Protein AF-A0A1E3P3D9-F1 (afdb_monomer_lite)

Structure (mmCIF, N/CA/C/O backbone):
data_AF-A0A1E3P3D9-F1
#
_entry.id   AF-A0A1E3P3D9-F1
#
loop_
_atom_site.group_PDB
_atom_site.id
_atom_site.type_symbol
_atom_site.label_atom_id
_atom_site.label_alt_id
_atom_site.label_comp_id
_atom_site.label_asym_id
_atom_site.label_entity_id
_atom_site.label_seq_id
_atom_site.pdbx_PDB_ins_code
_atom_site.Cartn_x
_atom_site.Cartn_y
_atom_site.Cartn_z
_atom_site.occupancy
_atom_site.B_iso_or_equiv
_atom_site.auth_seq_id
_atom_site.auth_comp_id
_atom_site.auth_asym_id
_atom_site.auth_atom_id
_atom_site.pdbx_PDB_model_num
ATOM 1 N N . MET A 1 1 ? 31.993 9.963 -21.411 1.00 49.44 1 MET A N 1
ATOM 2 C CA . MET A 1 1 ? 30.577 9.762 -21.792 1.00 49.44 1 MET A CA 1
ATOM 3 C C . MET A 1 1 ? 29.795 10.993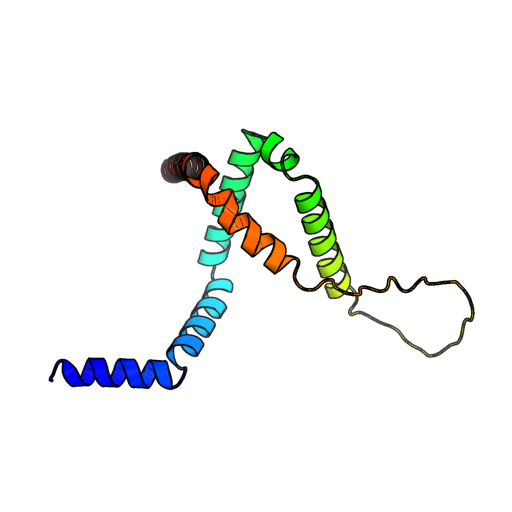 -21.366 1.00 49.44 1 MET A C 1
ATOM 5 O O . MET A 1 1 ? 29.935 11.398 -20.219 1.00 49.44 1 MET A O 1
ATOM 9 N N . SER A 1 2 ? 29.101 11.653 -22.295 1.00 52.94 2 SER A N 1
ATOM 10 C CA . SER A 1 2 ? 28.508 12.978 -22.074 1.00 52.94 2 SER A CA 1
ATOM 11 C C . SER A 1 2 ? 27.142 12.857 -21.392 1.00 52.94 2 SER A C 1
ATOM 13 O O . SER A 1 2 ? 26.322 12.030 -21.776 1.00 52.94 2 SER A O 1
ATOM 15 N N . SER A 1 3 ? 26.872 13.698 -20.390 1.00 60.84 3 SER A N 1
ATOM 16 C CA . SER A 1 3 ? 25.614 13.751 -19.615 1.00 60.84 3 SER A CA 1
ATOM 17 C C . SER A 1 3 ? 24.339 13.849 -20.485 1.00 60.84 3 SER A C 1
ATOM 19 O O . SER A 1 3 ? 23.251 13.445 -20.065 1.00 60.84 3 SER A O 1
ATOM 21 N N . ASN A 1 4 ? 24.470 14.327 -21.727 1.00 72.25 4 ASN A N 1
ATOM 22 C CA . ASN A 1 4 ? 23.374 14.413 -22.695 1.00 72.25 4 ASN A CA 1
ATOM 23 C C . ASN A 1 4 ? 22.879 13.044 -23.193 1.00 72.25 4 ASN A C 1
ATOM 25 O O . ASN A 1 4 ? 21.682 12.892 -23.452 1.00 72.25 4 ASN A O 1
ATOM 29 N N . ASP A 1 5 ? 23.747 12.034 -23.243 1.00 80.75 5 ASP A N 1
ATOM 30 C CA . ASP A 1 5 ? 23.393 10.705 -23.756 1.00 80.75 5 ASP A CA 1
ATOM 31 C C . ASP A 1 5 ? 22.474 9.965 -22.776 1.00 80.75 5 ASP A C 1
ATOM 33 O O . ASP A 1 5 ? 21.465 9.376 -23.168 1.00 80.75 5 ASP A O 1
ATOM 37 N N . ALA A 1 6 ? 22.758 10.077 -21.475 1.00 86.06 6 ALA A N 1
ATOM 38 C CA . ALA A 1 6 ? 21.944 9.474 -20.421 1.00 86.06 6 ALA A CA 1
ATOM 39 C C . ALA A 1 6 ? 20.535 10.088 -20.355 1.00 86.06 6 ALA A C 1
ATOM 41 O O . ALA A 1 6 ? 19.541 9.370 -20.209 1.00 86.06 6 ALA A O 1
ATOM 42 N N . LYS A 1 7 ? 20.424 11.416 -20.515 1.00 89.19 7 LYS A N 1
ATOM 43 C CA . LYS A 1 7 ? 19.126 12.109 -20.551 1.00 89.19 7 LYS A CA 1
ATOM 44 C C . LYS A 1 7 ? 18.300 11.673 -21.757 1.00 89.19 7 LYS A C 1
ATOM 46 O O . LYS A 1 7 ? 17.146 11.283 -21.580 1.00 89.19 7 LYS A O 1
ATOM 51 N N . SER A 1 8 ? 18.896 11.663 -22.949 1.00 90.31 8 SER A N 1
ATOM 52 C CA . SER A 1 8 ? 18.232 11.216 -24.180 1.00 90.31 8 SER A CA 1
ATOM 53 C C . SER A 1 8 ? 17.752 9.762 -24.081 1.00 90.31 8 SER A C 1
ATOM 55 O O . SER A 1 8 ? 16.597 9.452 -24.390 1.00 90.31 8 SER A O 1
ATOM 57 N N . LEU A 1 9 ? 18.593 8.878 -23.535 1.00 91.06 9 LEU A N 1
ATOM 58 C CA . LEU A 1 9 ? 18.239 7.482 -23.300 1.00 91.06 9 LEU A CA 1
ATOM 59 C C . LEU A 1 9 ? 17.065 7.342 -22.323 1.00 91.06 9 LEU A C 1
ATOM 61 O O . LEU A 1 9 ? 16.134 6.588 -22.600 1.00 91.06 9 LEU A O 1
ATOM 65 N N . SER A 1 10 ? 17.060 8.099 -21.222 1.00 92.00 10 SER A N 1
ATOM 66 C CA . SER A 1 10 ? 15.968 8.063 -20.241 1.00 92.00 10 SER A CA 1
ATOM 67 C C . SER A 1 10 ? 14.626 8.517 -20.830 1.00 92.00 10 SER A C 1
ATOM 69 O O . SER A 1 10 ? 13.591 7.908 -20.554 1.00 92.00 10 SER A O 1
ATOM 71 N N . ILE A 1 11 ? 14.639 9.543 -21.689 1.00 93.56 11 ILE A N 1
ATOM 72 C CA . ILE A 1 11 ? 13.443 10.043 -22.378 1.00 93.56 11 ILE A CA 1
ATOM 73 C C . ILE A 1 11 ? 12.928 8.981 -23.348 1.00 93.56 11 ILE A C 1
ATOM 75 O O . ILE A 1 11 ? 11.740 8.668 -23.346 1.00 93.56 11 ILE A O 1
ATOM 79 N N . SER A 1 12 ? 13.820 8.383 -24.140 1.00 93.38 12 SER A N 1
ATOM 80 C CA . SER A 1 12 ? 13.467 7.316 -25.079 1.00 93.38 12 SER A CA 1
ATOM 81 C C . SER A 1 12 ? 12.912 6.081 -24.358 1.00 93.38 12 SER A C 1
ATOM 83 O O . SER A 1 12 ? 11.892 5.535 -24.773 1.00 93.38 12 SER A O 1
ATOM 85 N N . TYR A 1 13 ? 13.527 5.684 -23.240 1.00 94.19 13 TYR A N 1
ATOM 86 C CA . TYR A 1 13 ? 13.087 4.568 -22.401 1.00 94.19 13 TYR A CA 1
ATOM 87 C C . TYR A 1 13 ? 11.676 4.786 -21.838 1.00 94.19 13 TYR A C 1
ATOM 89 O O . TYR A 1 13 ? 10.837 3.891 -21.916 1.00 94.19 13 TYR A O 1
ATOM 97 N N . LYS A 1 14 ? 11.384 5.992 -21.335 1.00 94.31 14 LYS A N 1
ATOM 98 C CA . LYS A 1 14 ? 10.044 6.362 -20.854 1.00 94.31 14 LYS A CA 1
ATOM 99 C C . LYS A 1 14 ? 9.023 6.435 -21.989 1.00 94.31 14 LYS A C 1
ATOM 101 O O . LYS A 1 14 ? 7.956 5.849 -21.873 1.00 94.31 14 LYS A O 1
ATOM 106 N N . ARG A 1 15 ? 9.357 7.094 -23.107 1.00 94.50 15 ARG A N 1
ATOM 107 C CA . ARG A 1 15 ? 8.452 7.259 -24.262 1.00 94.50 15 ARG A CA 1
ATOM 108 C C . ARG A 1 15 ? 8.039 5.923 -24.882 1.00 94.50 15 ARG A C 1
ATOM 110 O O . ARG A 1 15 ? 6.950 5.820 -25.427 1.00 94.50 15 ARG A O 1
ATOM 117 N N . LYS A 1 16 ? 8.904 4.910 -24.800 1.00 94.69 16 LYS A N 1
ATOM 118 C CA . LYS A 1 16 ? 8.619 3.545 -25.263 1.00 94.69 16 LYS A CA 1
ATOM 119 C C . LYS A 1 16 ? 7.756 2.723 -24.292 1.00 94.69 16 LYS A C 1
ATOM 121 O O . LYS A 1 16 ? 7.464 1.579 -24.605 1.00 94.69 16 LYS A O 1
ATOM 126 N N . GLY A 1 17 ? 7.374 3.261 -23.131 1.00 94.31 17 GLY A N 1
ATOM 127 C CA . GLY A 1 17 ? 6.537 2.572 -22.137 1.00 94.31 17 GLY A CA 1
ATOM 128 C C . GLY A 1 17 ? 7.290 1.625 -21.196 1.00 94.31 17 GLY A C 1
ATOM 129 O O . GLY A 1 17 ? 6.740 1.191 -20.188 1.00 94.31 17 GLY A O 1
ATOM 130 N N . TYR A 1 18 ? 8.581 1.373 -21.438 1.00 95.88 18 TYR A N 1
ATOM 131 C CA . TYR A 1 18 ? 9.367 0.403 -20.666 1.00 95.88 18 TYR A CA 1
ATOM 132 C C . TYR A 1 18 ? 9.474 0.732 -19.177 1.00 95.88 18 TYR A C 1
ATOM 134 O O . TYR A 1 18 ? 9.577 -0.172 -18.350 1.00 95.88 18 TYR A O 1
ATOM 142 N N . PHE A 1 19 ? 9.440 2.018 -18.826 1.00 95.38 19 PHE A N 1
ATOM 143 C CA . PHE A 1 19 ? 9.407 2.438 -17.430 1.00 95.38 19 PHE A CA 1
ATOM 144 C C . PHE A 1 19 ? 8.145 1.940 -16.720 1.00 95.38 19 PHE A C 1
ATOM 146 O O . PHE A 1 19 ? 8.238 1.380 -15.627 1.00 95.38 19 PHE A O 1
ATOM 153 N N . ASP A 1 20 ? 6.982 2.106 -17.348 1.00 94.88 20 ASP A N 1
ATOM 154 C CA . ASP A 1 20 ? 5.708 1.694 -16.768 1.00 94.88 20 ASP A CA 1
ATOM 155 C C . ASP A 1 20 ? 5.584 0.175 -16.719 1.00 94.88 20 ASP A C 1
ATOM 157 O O . ASP A 1 20 ? 5.139 -0.369 -15.707 1.00 94.88 20 ASP A O 1
ATOM 161 N N . ASP A 1 21 ? 6.049 -0.522 -17.755 1.00 97.06 21 ASP A N 1
ATOM 162 C CA . ASP A 1 21 ? 6.086 -1.986 -17.769 1.00 97.06 21 ASP A CA 1
ATOM 163 C C . ASP A 1 21 ? 6.980 -2.527 -16.654 1.00 97.06 21 ASP A C 1
ATOM 165 O O . ASP A 1 21 ? 6.581 -3.415 -15.895 1.00 97.06 21 ASP A O 1
ATOM 169 N N . LYS A 1 22 ? 8.170 -1.939 -16.479 1.00 96.06 22 LYS A N 1
ATOM 170 C CA . LYS A 1 22 ? 9.080 -2.339 -15.407 1.00 96.06 22 LYS A CA 1
ATOM 171 C C . LYS A 1 22 ? 8.497 -2.026 -14.033 1.00 96.06 22 LYS A C 1
ATOM 173 O O . LYS A 1 22 ? 8.570 -2.875 -13.147 1.00 96.06 22 LYS A O 1
ATOM 178 N N . ARG A 1 23 ? 7.866 -0.860 -13.856 1.00 95.88 23 ARG A N 1
ATOM 179 C CA . ARG A 1 23 ? 7.161 -0.489 -12.618 1.00 95.88 23 ARG A CA 1
ATOM 180 C C . ARG A 1 23 ? 6.051 -1.490 -12.287 1.00 95.88 23 ARG A C 1
ATOM 182 O O . ARG A 1 23 ? 5.957 -1.924 -11.141 1.00 95.88 23 ARG A O 1
ATOM 189 N N . LYS A 1 24 ? 5.236 -1.881 -13.272 1.00 96.12 24 LYS A N 1
ATOM 190 C CA . LYS A 1 24 ? 4.175 -2.888 -13.103 1.00 96.12 24 LYS A CA 1
ATOM 191 C C . LYS A 1 24 ? 4.748 -4.258 -12.741 1.00 96.12 24 LYS A C 1
ATOM 193 O O . LYS A 1 24 ? 4.221 -4.892 -11.831 1.00 96.12 24 LYS A O 1
ATOM 198 N N . SER A 1 25 ? 5.828 -4.691 -13.401 1.00 97.00 25 SER A N 1
ATOM 199 C CA . SER A 1 25 ? 6.510 -5.959 -13.092 1.00 97.00 25 SER A CA 1
ATOM 200 C C . SER A 1 25 ? 7.029 -5.977 -11.660 1.00 97.00 25 SER A C 1
ATOM 202 O O . SER A 1 25 ? 6.693 -6.880 -10.904 1.00 97.00 25 SER A O 1
ATOM 204 N N . ILE A 1 26 ? 7.755 -4.929 -11.255 1.00 96.81 26 ILE A N 1
ATOM 205 C CA . ILE A 1 26 ? 8.291 -4.800 -9.894 1.00 96.81 26 ILE A CA 1
ATOM 206 C C . ILE A 1 26 ? 7.159 -4.821 -8.866 1.00 96.81 26 ILE A C 1
ATOM 208 O O . ILE A 1 26 ? 7.266 -5.504 -7.855 1.00 96.81 26 ILE A O 1
ATOM 212 N N . LEU A 1 27 ? 6.053 -4.113 -9.119 1.00 94.25 27 LEU A N 1
ATOM 213 C CA . LEU A 1 27 ? 4.904 -4.132 -8.213 1.00 94.25 27 LEU A CA 1
ATOM 214 C C . LEU A 1 27 ? 4.265 -5.524 -8.127 1.00 94.25 27 LEU A C 1
ATOM 216 O O . LEU A 1 27 ? 3.871 -5.954 -7.045 1.00 94.25 27 LEU A O 1
ATOM 220 N N . LYS A 1 28 ? 4.143 -6.225 -9.258 1.00 94.56 28 LYS A N 1
ATOM 221 C CA . LYS A 1 28 ? 3.604 -7.587 -9.303 1.00 94.56 28 LYS A CA 1
ATOM 222 C C . LYS A 1 28 ? 4.495 -8.554 -8.525 1.00 94.56 28 LYS A C 1
ATOM 224 O O . LYS A 1 28 ? 3.976 -9.332 -7.737 1.00 94.56 28 LYS A O 1
ATOM 229 N N . GLU A 1 29 ? 5.806 -8.470 -8.715 1.00 95.56 29 GLU A N 1
ATOM 230 C CA . GLU A 1 29 ? 6.796 -9.263 -7.983 1.00 95.56 29 GLU A CA 1
ATOM 231 C C . GLU A 1 29 ? 6.749 -8.942 -6.488 1.00 95.56 29 GLU A C 1
ATOM 233 O O . GLU A 1 29 ? 6.617 -9.854 -5.678 1.00 95.56 29 GLU A O 1
ATOM 238 N N . PHE A 1 30 ? 6.739 -7.659 -6.113 1.00 95.50 30 PHE A N 1
ATOM 239 C CA . PHE A 1 30 ? 6.647 -7.220 -4.720 1.00 95.50 30 PHE A CA 1
ATOM 240 C C . PHE A 1 30 ? 5.451 -7.843 -3.993 1.00 95.50 30 PHE A C 1
ATOM 242 O O . PHE A 1 30 ? 5.625 -8.361 -2.894 1.00 95.50 30 PHE A O 1
ATOM 249 N N . LYS A 1 31 ? 4.269 -7.887 -4.624 1.00 93.12 31 LYS A N 1
ATOM 250 C CA . LYS A 1 31 ? 3.056 -8.509 -4.057 1.00 93.12 31 LYS A CA 1
ATOM 251 C C . LYS A 1 31 ? 3.190 -10.003 -3.744 1.00 93.12 31 LYS A C 1
ATOM 253 O O . LYS A 1 31 ? 2.358 -10.530 -3.021 1.00 93.12 31 LYS A O 1
ATOM 258 N N . THR A 1 32 ? 4.194 -10.681 -4.297 1.00 93.50 32 THR A N 1
ATOM 259 C CA . THR A 1 32 ? 4.483 -12.100 -4.019 1.00 93.50 32 THR A CA 1
ATOM 260 C C . THR A 1 32 ? 5.566 -12.299 -2.957 1.00 93.50 32 THR A C 1
ATOM 262 O O . THR A 1 32 ? 5.891 -13.430 -2.615 1.00 93.50 32 THR A O 1
ATOM 265 N N . THR A 1 33 ? 6.161 -11.215 -2.454 1.00 94.69 33 THR A N 1
ATOM 266 C CA . THR A 1 33 ? 7.255 -11.285 -1.481 1.00 94.69 33 THR A CA 1
ATOM 267 C C . THR A 1 33 ? 6.750 -11.262 -0.043 1.00 94.69 33 THR A C 1
ATOM 269 O O . THR A 1 33 ? 5.779 -10.581 0.276 1.00 94.69 33 THR A O 1
ATOM 272 N N . ASN A 1 34 ? 7.510 -11.877 0.865 1.00 94.00 34 ASN A N 1
ATOM 273 C CA . ASN A 1 34 ? 7.250 -11.794 2.308 1.00 94.00 34 ASN A CA 1
ATOM 274 C C . ASN A 1 34 ? 7.258 -10.347 2.831 1.00 94.00 34 ASN A C 1
ATOM 276 O O . ASN A 1 34 ? 6.568 -10.035 3.797 1.00 94.00 34 ASN A O 1
ATOM 280 N N . ALA A 1 35 ? 8.019 -9.449 2.195 1.00 91.25 35 ALA A N 1
ATOM 281 C CA . ALA A 1 35 ? 8.066 -8.038 2.573 1.00 91.25 35 ALA A CA 1
ATOM 282 C C . ALA A 1 35 ? 6.713 -7.337 2.363 1.00 91.25 35 ALA A C 1
ATOM 284 O O . ALA A 1 35 ? 6.339 -6.475 3.157 1.00 91.25 35 ALA A O 1
ATOM 285 N N . HIS A 1 36 ? 5.962 -7.718 1.323 1.00 95.00 36 HIS A N 1
ATOM 286 C CA . HIS A 1 36 ? 4.597 -7.235 1.123 1.00 95.00 36 HIS A CA 1
ATOM 287 C C . HIS A 1 36 ? 3.671 -7.709 2.244 1.00 95.00 36 HIS A C 1
ATOM 289 O O . HIS A 1 36 ? 2.921 -6.904 2.792 1.00 95.00 36 HIS A O 1
ATOM 295 N N . ASP A 1 37 ? 3.753 -8.983 2.622 1.00 92.31 37 ASP A N 1
ATOM 296 C CA . ASP A 1 37 ? 2.886 -9.548 3.658 1.00 92.31 37 ASP A CA 1
ATOM 297 C C . ASP A 1 37 ? 3.191 -8.961 5.037 1.00 92.31 37 ASP A C 1
ATOM 299 O O . ASP A 1 37 ? 2.273 -8.631 5.789 1.00 92.31 37 ASP A O 1
ATOM 303 N N . GLN A 1 38 ? 4.473 -8.739 5.338 1.00 91.44 38 GLN A N 1
ATOM 304 C CA . GLN A 1 38 ? 4.911 -8.019 6.533 1.00 91.44 38 GLN A CA 1
ATOM 305 C C . GLN A 1 38 ? 4.378 -6.587 6.545 1.00 91.44 38 GLN A C 1
ATOM 307 O O . GLN A 1 38 ? 3.747 -6.189 7.521 1.00 91.44 38 GLN A O 1
ATOM 312 N N . LEU A 1 39 ? 4.551 -5.837 5.449 1.00 90.25 39 LEU A N 1
ATOM 313 C CA . LEU A 1 39 ? 4.022 -4.478 5.330 1.00 90.25 39 LEU A CA 1
ATOM 314 C C . LEU A 1 39 ? 2.502 -4.451 5.537 1.00 90.25 39 LEU A C 1
ATOM 316 O O . LEU A 1 39 ? 1.992 -3.621 6.288 1.00 90.25 39 LEU A O 1
ATOM 320 N N . LEU A 1 40 ? 1.778 -5.371 4.899 1.00 90.00 40 LEU A N 1
ATOM 321 C CA . LEU A 1 40 ? 0.330 -5.480 5.030 1.00 90.00 40 LEU A CA 1
ATOM 322 C C . LEU A 1 40 ? -0.083 -5.815 6.469 1.00 90.00 40 LEU A C 1
ATOM 324 O O . LEU A 1 40 ? -1.045 -5.239 6.975 1.00 90.00 40 LEU A O 1
ATOM 328 N N . SER A 1 41 ? 0.639 -6.717 7.136 1.00 90.25 41 SER A N 1
ATOM 329 C CA . SER A 1 41 ? 0.404 -7.063 8.540 1.00 90.25 41 SER A CA 1
ATOM 330 C C . SER A 1 41 ? 0.623 -5.861 9.457 1.00 90.25 41 SER A C 1
ATOM 332 O O . SER A 1 41 ? -0.236 -5.560 10.283 1.00 90.25 41 SER A O 1
ATOM 334 N N . THR A 1 42 ? 1.716 -5.118 9.268 1.00 88.94 42 THR A N 1
ATOM 335 C CA . THR A 1 42 ? 2.004 -3.899 10.032 1.00 88.94 42 THR A CA 1
ATOM 336 C C . THR A 1 42 ? 0.922 -2.839 9.826 1.00 88.94 42 THR A C 1
ATOM 338 O O . THR A 1 42 ? 0.456 -2.246 10.794 1.00 88.94 42 THR A O 1
ATOM 341 N N . ILE A 1 43 ? 0.460 -2.629 8.586 1.00 88.00 43 ILE A N 1
ATOM 342 C CA . ILE A 1 43 ? -0.638 -1.691 8.302 1.00 88.00 43 ILE A CA 1
ATOM 343 C C . ILE A 1 43 ? -1.914 -2.116 9.034 1.00 88.00 43 ILE A C 1
ATOM 345 O O . ILE A 1 43 ? -2.550 -1.281 9.674 1.00 88.00 43 ILE A O 1
ATOM 349 N N . LYS A 1 44 ? -2.281 -3.404 8.982 1.00 88.56 44 LYS A N 1
ATOM 350 C CA . LYS A 1 44 ? -3.454 -3.926 9.702 1.00 88.56 44 LYS A CA 1
ATOM 351 C C . LYS A 1 44 ? -3.343 -3.695 11.204 1.00 88.56 44 LYS A C 1
ATOM 353 O O . LYS A 1 44 ? -4.322 -3.300 11.828 1.00 88.56 44 LYS A O 1
ATOM 358 N N . GLU A 1 45 ? -2.167 -3.915 11.782 1.00 87.94 45 GLU A N 1
ATOM 359 C CA . GLU A 1 45 ? -1.942 -3.693 13.207 1.00 87.94 45 GLU A CA 1
ATOM 360 C C . GLU A 1 45 ? -2.080 -2.213 13.588 1.00 87.94 45 GLU A C 1
ATOM 362 O O . GLU A 1 45 ? -2.755 -1.896 14.566 1.00 87.94 45 GLU A O 1
ATOM 367 N N . ILE A 1 46 ? -1.515 -1.302 12.789 1.00 84.19 46 ILE A N 1
ATOM 368 C CA . ILE A 1 46 ? -1.652 0.146 12.999 1.00 84.19 46 ILE A CA 1
ATOM 369 C C . ILE A 1 46 ? -3.123 0.557 12.942 1.00 84.19 46 ILE A C 1
ATOM 371 O O . ILE A 1 46 ? -3.611 1.215 13.859 1.00 84.19 46 ILE A O 1
ATOM 375 N N . VAL A 1 47 ? -3.840 0.140 11.894 1.00 85.38 47 VAL A N 1
ATOM 376 C CA . VAL A 1 47 ? -5.269 0.441 11.737 1.00 85.38 47 VAL A CA 1
ATOM 377 C C . VAL A 1 47 ? -6.058 -0.098 12.925 1.00 85.38 47 VAL A C 1
ATOM 379 O O . VAL A 1 47 ? -6.860 0.634 13.498 1.00 85.38 47 VAL A O 1
ATOM 382 N N . ASN A 1 48 ? -5.792 -1.336 13.351 1.00 85.62 48 ASN A N 1
ATOM 383 C CA . ASN A 1 48 ? -6.440 -1.913 14.522 1.00 85.62 48 ASN A CA 1
ATOM 384 C C . ASN A 1 48 ? -6.175 -1.082 15.778 1.00 85.62 48 ASN A C 1
ATOM 386 O O . ASN A 1 48 ? -7.130 -0.770 16.481 1.00 85.62 48 ASN A O 1
ATOM 390 N N . LYS A 1 49 ? -4.929 -0.681 16.056 1.00 82.31 49 LYS A N 1
ATOM 391 C CA . LYS A 1 49 ? -4.600 0.147 17.230 1.00 82.31 49 LYS A CA 1
ATOM 392 C C . LYS A 1 49 ? -5.329 1.494 17.204 1.00 82.31 49 LYS A C 1
ATOM 394 O O . LYS A 1 49 ? -5.904 1.888 18.216 1.00 82.31 49 LYS A O 1
ATOM 399 N N . ILE A 1 50 ? -5.365 2.158 16.049 1.00 81.56 50 ILE A N 1
ATOM 400 C CA . ILE A 1 50 ? -6.053 3.447 15.869 1.00 81.56 50 ILE A CA 1
ATOM 401 C C . ILE A 1 50 ? -7.566 3.297 16.080 1.00 81.56 50 ILE A C 1
ATOM 403 O O . ILE A 1 50 ? -8.167 4.060 16.831 1.00 81.56 50 ILE A O 1
ATOM 407 N N . VAL A 1 51 ? -8.182 2.282 15.470 1.00 81.62 51 VAL A N 1
ATOM 408 C CA . VAL A 1 51 ? -9.624 2.019 15.595 1.00 81.62 51 VAL A CA 1
ATOM 409 C C . VAL A 1 51 ? -10.007 1.608 17.017 1.00 81.62 51 VAL A C 1
ATOM 411 O O . VAL A 1 51 ? -11.025 2.067 17.523 1.00 81.62 51 VAL A O 1
ATOM 414 N N . HIS A 1 52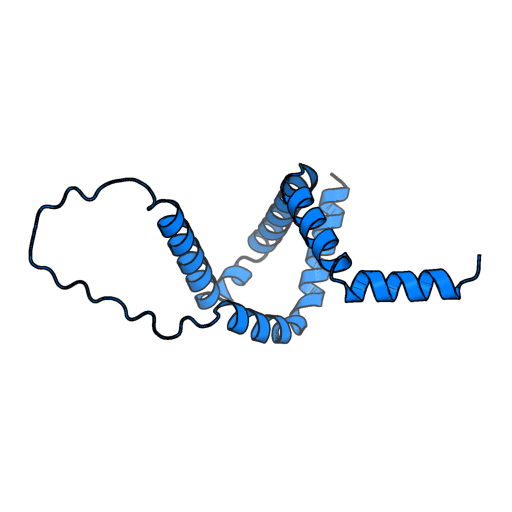 ? -9.198 0.783 17.691 1.00 82.75 52 HIS A N 1
ATOM 415 C CA . HIS A 1 52 ? -9.449 0.412 19.089 1.00 82.75 52 HIS A CA 1
ATOM 416 C C . HIS A 1 52 ? -9.380 1.626 20.016 1.00 82.75 52 HIS A C 1
ATOM 418 O O . HIS A 1 52 ? -10.165 1.722 20.956 1.00 82.75 52 HIS A O 1
ATOM 424 N N . LYS A 1 53 ? -8.453 2.553 19.752 1.00 81.44 53 LYS A N 1
ATOM 425 C CA . LYS A 1 53 ? -8.323 3.792 20.520 1.00 81.44 53 LYS A CA 1
ATOM 426 C C . LYS A 1 53 ? -9.475 4.763 20.246 1.00 81.44 53 LYS A C 1
ATOM 428 O O . LYS A 1 53 ? -9.953 5.396 21.180 1.00 81.44 53 LYS A O 1
ATOM 433 N N . ASN A 1 54 ? -9.942 4.839 18.998 1.00 78.19 54 ASN A N 1
ATOM 434 C CA . ASN A 1 54 ? -10.996 5.752 18.554 1.00 78.19 54 ASN A CA 1
ATOM 435 C C . ASN A 1 54 ? -12.084 5.012 17.739 1.00 78.19 54 ASN A C 1
ATOM 437 O O . ASN A 1 54 ? -12.118 5.128 16.509 1.00 78.19 54 ASN A O 1
ATOM 441 N N . PRO A 1 55 ? -13.018 4.288 18.388 1.00 76.75 55 PRO A N 1
ATOM 442 C CA . PRO A 1 55 ? -14.036 3.485 17.693 1.00 76.75 55 PRO A CA 1
ATOM 443 C C . PRO A 1 55 ? -14.987 4.310 16.815 1.00 76.75 55 PRO A C 1
ATOM 445 O O . PRO A 1 55 ? -15.482 3.832 15.793 1.00 76.75 55 PRO A O 1
ATOM 448 N N . GLU A 1 56 ? -15.197 5.579 17.176 1.00 76.19 56 GLU A N 1
ATOM 449 C CA . GLU A 1 56 ? -16.027 6.531 16.431 1.00 76.19 56 GLU A CA 1
ATOM 450 C C . GLU A 1 56 ? -15.512 6.801 15.005 1.00 76.19 56 GLU A C 1
ATOM 452 O O . GLU A 1 56 ? -16.284 7.228 14.148 1.00 76.19 56 GLU A O 1
ATOM 457 N N . LEU A 1 57 ? -14.245 6.485 14.692 1.00 69.62 57 LEU A N 1
ATOM 458 C CA . LEU A 1 57 ? -13.711 6.548 13.323 1.00 69.62 57 LEU A CA 1
ATOM 459 C C . LEU A 1 57 ? -14.492 5.655 12.350 1.00 69.62 57 LEU A C 1
ATOM 461 O O . LEU A 1 57 ? -14.704 6.039 11.201 1.00 69.62 57 LEU A O 1
ATOM 465 N N . LEU A 1 58 ? -14.962 4.493 12.812 1.00 66.25 58 LEU A N 1
ATOM 466 C CA . LEU A 1 58 ? -15.807 3.599 12.012 1.00 66.25 58 LEU A CA 1
ATOM 467 C C . LEU A 1 58 ? -17.235 4.139 11.867 1.00 66.25 58 LEU A C 1
ATOM 469 O O . LEU A 1 58 ? -17.922 3.860 10.886 1.00 66.25 58 LEU A O 1
ATOM 473 N N . LEU A 1 59 ? -17.686 4.912 12.857 1.00 67.62 59 LEU A N 1
ATOM 474 C CA . LEU A 1 59 ? -19.044 5.441 12.954 1.00 67.62 59 LEU A CA 1
ATOM 475 C C . LEU A 1 59 ? -19.203 6.797 12.258 1.00 67.62 59 LEU A C 1
ATOM 477 O O . LEU A 1 59 ? -20.328 7.166 11.926 1.00 67.62 59 LEU A O 1
ATOM 481 N N . LYS A 1 60 ? -18.110 7.518 11.993 1.00 65.06 60 LYS A N 1
ATOM 482 C CA . LYS A 1 60 ? -18.128 8.800 11.277 1.00 65.06 60 LYS A CA 1
ATOM 483 C C . LYS A 1 60 ? -18.598 8.642 9.826 1.00 65.06 60 LYS A C 1
ATOM 485 O O . LYS A 1 60 ? -19.325 9.495 9.335 1.00 65.06 60 LYS A O 1
ATOM 490 N N . ASN A 1 61 ? -18.281 7.506 9.192 1.00 64.44 61 ASN A N 1
ATOM 491 C CA . ASN A 1 61 ? -18.573 7.227 7.782 1.00 64.44 61 ASN A CA 1
ATOM 492 C C . ASN A 1 61 ? -19.376 5.920 7.588 1.00 64.44 61 ASN A C 1
ATOM 494 O O . ASN A 1 61 ? -19.016 5.070 6.772 1.00 64.44 61 ASN A O 1
ATOM 498 N N . LYS A 1 62 ? -20.480 5.735 8.333 1.00 64.75 62 LYS A N 1
ATOM 499 C CA . LYS A 1 62 ? -21.270 4.476 8.343 1.00 64.75 62 LYS A CA 1
ATOM 500 C C . LYS A 1 62 ? -21.730 4.022 6.954 1.00 64.75 62 LYS A C 1
ATOM 502 O O . LYS A 1 62 ? -21.688 2.831 6.666 1.00 64.75 62 LYS A O 1
ATOM 507 N N . GLY A 1 63 ? -22.145 4.961 6.099 1.00 64.38 63 GLY A N 1
ATOM 508 C CA . GLY A 1 63 ? -22.570 4.665 4.726 1.00 64.38 63 GLY A CA 1
ATOM 509 C C . GLY A 1 63 ? -21.425 4.155 3.847 1.00 64.38 63 GLY A C 1
ATOM 510 O O . GLY A 1 63 ? -21.596 3.183 3.120 1.00 64.38 63 GLY A O 1
ATOM 511 N N . GLN A 1 64 ? -20.231 4.740 3.979 1.00 63.47 64 GLN A N 1
ATOM 512 C CA . GLN A 1 64 ? -19.036 4.295 3.252 1.00 63.47 64 GLN A CA 1
ATOM 513 C C . GLN A 1 64 ? -18.554 2.932 3.754 1.00 63.47 64 GLN A C 1
ATOM 515 O O . GLN A 1 64 ? -18.170 2.085 2.954 1.00 63.47 64 GLN A O 1
ATOM 520 N N . LEU A 1 65 ? -18.604 2.694 5.069 1.00 67.88 65 LEU A N 1
ATOM 521 C CA . LEU A 1 65 ? -18.271 1.393 5.646 1.00 67.88 65 LEU A CA 1
ATOM 522 C C . LEU A 1 65 ? -19.250 0.314 5.170 1.00 67.88 65 LEU A C 1
ATOM 524 O O . LEU A 1 65 ? -18.813 -0.764 4.783 1.00 67.88 65 LEU A O 1
ATOM 528 N N . ALA A 1 66 ? -20.551 0.614 5.140 1.00 66.81 66 ALA A N 1
ATOM 529 C CA . ALA A 1 66 ? -21.562 -0.289 4.601 1.00 66.81 66 ALA A CA 1
ATOM 530 C C . ALA A 1 66 ? -21.308 -0.595 3.117 1.00 66.81 66 ALA A C 1
ATOM 532 O O . ALA A 1 66 ? -21.241 -1.765 2.756 1.00 66.81 66 ALA A O 1
ATOM 533 N N . ALA A 1 67 ? -21.051 0.425 2.290 1.00 69.25 67 ALA A N 1
ATOM 534 C CA . ALA A 1 67 ? -20.714 0.247 0.876 1.00 69.25 67 ALA A CA 1
ATOM 535 C C . ALA A 1 67 ? -19.406 -0.541 0.671 1.00 69.25 67 ALA A C 1
ATOM 537 O O . ALA A 1 67 ? -19.295 -1.348 -0.251 1.00 69.25 67 ALA A O 1
ATOM 538 N N . LEU A 1 68 ? -18.409 -0.354 1.542 1.00 66.88 68 LEU A N 1
ATOM 539 C CA . LEU A 1 68 ? -17.158 -1.111 1.515 1.00 66.88 68 LEU A CA 1
ATOM 540 C C . LEU A 1 68 ? -17.385 -2.582 1.891 1.00 66.88 68 LEU A C 1
ATOM 542 O O . LEU A 1 68 ? -16.868 -3.478 1.223 1.00 66.88 68 LEU A O 1
ATOM 546 N N . ILE A 1 69 ? -18.175 -2.844 2.933 1.00 71.00 69 ILE A 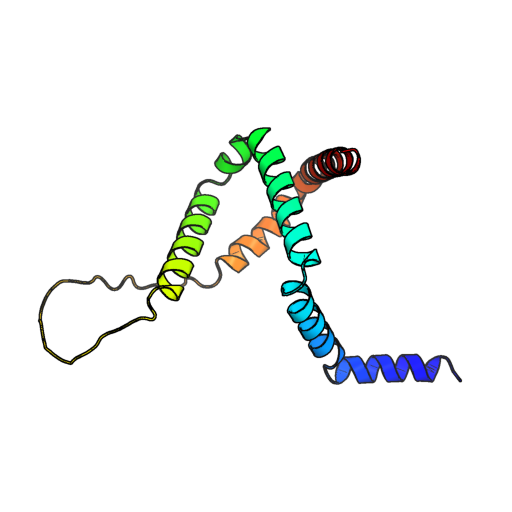N 1
ATOM 547 C CA . ILE A 1 69 ? -18.560 -4.200 3.345 1.00 71.00 69 ILE A CA 1
ATOM 548 C C . ILE A 1 69 ? -19.365 -4.875 2.229 1.00 71.00 69 ILE A C 1
ATOM 550 O O . ILE A 1 69 ? -19.059 -5.997 1.838 1.00 71.00 69 ILE A O 1
ATOM 554 N N . GLU A 1 70 ? -20.339 -4.181 1.652 1.00 72.25 70 GLU A N 1
ATOM 555 C CA . GLU A 1 70 ? -21.174 -4.694 0.567 1.00 72.25 70 GLU A CA 1
ATOM 556 C C . GLU A 1 70 ? -20.358 -4.960 -0.705 1.00 72.25 70 GLU A C 1
ATOM 558 O O . GLU A 1 70 ? -20.465 -6.028 -1.312 1.00 72.25 70 GLU A O 1
ATOM 563 N N . GLY A 1 71 ? -19.473 -4.035 -1.079 1.00 71.75 71 GLY A N 1
ATOM 564 C CA . GLY A 1 71 ? -18.590 -4.178 -2.231 1.00 71.75 71 GLY A CA 1
ATOM 565 C C . GLY A 1 71 ? -17.546 -5.284 -2.059 1.00 71.75 71 GLY A C 1
ATOM 566 O O . GLY A 1 71 ? -17.207 -5.963 -3.031 1.00 71.75 71 GLY A O 1
ATOM 567 N N . THR A 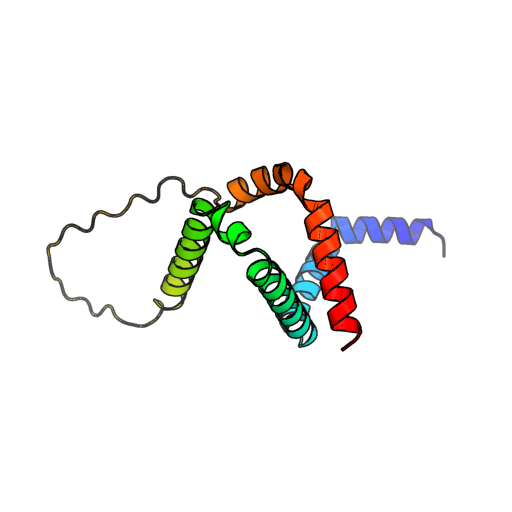1 72 ? -17.032 -5.499 -0.844 1.00 68.12 72 THR A N 1
ATOM 568 C CA . THR A 1 72 ? -16.112 -6.612 -0.550 1.00 68.12 72 THR A CA 1
ATOM 569 C C . THR A 1 72 ? -16.838 -7.954 -0.548 1.00 68.12 72 THR A C 1
ATOM 571 O O . THR A 1 72 ? -16.365 -8.886 -1.201 1.00 68.12 72 THR A O 1
ATOM 574 N N . LEU A 1 73 ? -18.014 -8.038 0.080 1.00 68.00 73 LEU A N 1
ATOM 575 C CA . LEU A 1 73 ? -18.854 -9.235 0.092 1.00 68.00 73 LEU A CA 1
ATOM 576 C C . LEU A 1 73 ? -19.284 -9.635 -1.327 1.00 68.00 73 LEU A C 1
ATOM 578 O O . LEU A 1 73 ? -19.121 -10.789 -1.720 1.00 68.00 73 LEU A O 1
ATOM 582 N N . SER A 1 74 ? -19.734 -8.673 -2.134 1.00 70.06 74 SER A N 1
ATOM 583 C CA . SER A 1 74 ? -20.133 -8.905 -3.529 1.00 70.06 74 SER A CA 1
ATOM 584 C C . SER A 1 74 ? -18.977 -9.441 -4.378 1.00 70.06 74 SER A C 1
ATOM 586 O O . SER A 1 74 ? -19.146 -10.380 -5.156 1.00 70.06 74 SER A O 1
ATOM 588 N N . ARG A 1 75 ? -17.765 -8.904 -4.194 1.00 69.50 75 ARG A N 1
ATOM 589 C CA . ARG A 1 75 ? -16.560 -9.347 -4.916 1.00 69.50 75 ARG A CA 1
ATOM 590 C C . ARG A 1 75 ? -16.090 -10.733 -4.470 1.00 69.50 75 ARG A C 1
ATOM 592 O O . ARG A 1 75 ? -15.556 -11.490 -5.277 1.00 69.50 75 ARG A O 1
ATOM 599 N N . GLN A 1 76 ? -16.298 -11.076 -3.199 1.00 61.81 76 GLN A N 1
ATOM 600 C CA . GLN A 1 76 ? -16.003 -12.403 -2.668 1.00 61.81 76 GLN A CA 1
ATOM 601 C C . GLN A 1 76 ? -16.979 -13.451 -3.218 1.00 61.81 76 GLN A C 1
ATOM 603 O O . GLN A 1 76 ? -16.527 -14.501 -3.661 1.00 61.81 76 GLN A O 1
ATOM 608 N N . ILE A 1 77 ? -18.279 -13.136 -3.285 1.00 62.69 77 ILE A N 1
ATOM 609 C CA . ILE A 1 77 ? -19.310 -14.014 -3.866 1.00 62.69 77 ILE A CA 1
ATOM 610 C C . ILE A 1 77 ? -19.068 -14.245 -5.366 1.00 62.69 77 ILE A C 1
ATOM 612 O O . ILE A 1 77 ? -19.177 -15.372 -5.845 1.00 62.69 77 ILE A O 1
ATOM 616 N N . GLN A 1 78 ? -18.674 -13.211 -6.116 1.00 58.34 78 GLN A N 1
ATOM 617 C CA . GLN A 1 78 ? -18.336 -13.368 -7.536 1.00 58.34 78 GLN A CA 1
ATOM 618 C C . GLN A 1 78 ? -17.102 -14.254 -7.764 1.00 58.34 78 GLN A C 1
ATOM 620 O O . GLN A 1 78 ? -17.061 -15.003 -8.737 1.00 58.34 78 GLN A O 1
ATOM 625 N N . ASN A 1 79 ? -16.124 -14.228 -6.855 1.00 50.25 79 ASN A N 1
ATOM 626 C CA . ASN A 1 79 ? -14.943 -15.090 -6.942 1.00 50.25 79 ASN A CA 1
ATOM 627 C C . ASN A 1 79 ? -15.205 -16.535 -6.474 1.00 50.25 79 ASN A C 1
ATOM 629 O O . ASN A 1 79 ? -14.478 -17.436 -6.885 1.00 50.25 79 ASN A O 1
ATOM 633 N N . THR A 1 80 ? -16.227 -16.784 -5.645 1.00 49.09 80 THR A N 1
ATOM 634 C CA . THR A 1 80 ? -16.606 -18.138 -5.192 1.00 49.09 80 THR A CA 1
ATOM 635 C C . THR A 1 80 ? -17.704 -18.793 -6.040 1.00 49.09 80 THR A C 1
ATOM 637 O O . THR A 1 80 ? -17.914 -19.997 -5.921 1.00 49.09 80 THR A O 1
ATOM 640 N N . GLY A 1 81 ? -18.361 -18.051 -6.939 1.00 46.72 81 GLY A N 1
ATOM 641 C CA . GLY A 1 81 ? -19.398 -18.551 -7.856 1.00 46.72 81 GLY A CA 1
ATOM 642 C C . GLY A 1 81 ? -18.892 -19.294 -9.103 1.00 46.72 81 GLY A C 1
ATOM 643 O O . GLY A 1 81 ? -19.677 -19.595 -9.997 1.00 46.72 81 GLY A O 1
ATOM 644 N N . GLY A 1 82 ? -17.593 -19.589 -9.188 1.00 44.94 82 GLY A N 1
ATOM 645 C CA . GLY A 1 82 ? -16.959 -20.266 -10.323 1.00 44.94 82 GLY A CA 1
ATOM 646 C C . GLY A 1 82 ? -16.901 -21.796 -10.234 1.00 44.94 82 GLY A C 1
ATOM 647 O O . GLY A 1 82 ? -15.926 -22.367 -10.711 1.00 44.94 82 GLY A O 1
ATOM 648 N N . LEU A 1 83 ? -17.879 -22.472 -9.616 1.00 44.50 83 LEU A N 1
ATOM 649 C CA . LEU A 1 83 ? -18.000 -23.936 -9.688 1.00 44.50 83 LEU A CA 1
ATOM 650 C C . LEU A 1 83 ? -19.454 -24.398 -9.915 1.00 44.50 83 LEU A C 1
ATOM 652 O O . LEU A 1 83 ? -20.286 -24.348 -9.018 1.00 44.50 83 LEU A O 1
ATOM 656 N N . ASN A 1 84 ? -19.657 -24.955 -11.116 1.00 45.72 84 ASN A N 1
ATOM 657 C CA . ASN A 1 84 ? -20.539 -26.073 -11.480 1.00 45.72 84 ASN A CA 1
ATOM 658 C C . ASN A 1 84 ? -22.067 -25.900 -11.387 1.00 45.72 84 ASN A C 1
ATOM 660 O O . ASN A 1 84 ? -22.667 -26.099 -10.338 1.00 45.72 84 ASN A O 1
ATOM 664 N N . ASN A 1 85 ? -22.711 -25.711 -12.545 1.00 45.62 85 ASN A N 1
ATOM 665 C CA . ASN A 1 85 ? -23.508 -26.737 -13.249 1.00 45.62 85 ASN A CA 1
ATOM 666 C C . ASN A 1 85 ? -24.594 -26.078 -14.105 1.00 45.62 85 ASN A C 1
ATOM 668 O O . ASN A 1 85 ? -25.494 -25.413 -13.600 1.00 45.62 85 ASN A O 1
ATOM 672 N N . THR A 1 86 ? -24.582 -26.354 -15.407 1.00 37.94 86 THR A N 1
ATOM 673 C CA . THR A 1 86 ? -25.793 -26.229 -16.225 1.00 37.94 86 THR A CA 1
ATOM 674 C C . THR A 1 86 ? -25.878 -27.427 -17.159 1.00 37.94 86 THR A C 1
ATOM 676 O O . THR A 1 86 ? -25.628 -27.353 -18.357 1.00 37.94 86 THR A O 1
ATOM 679 N N . THR A 1 87 ? -26.242 -28.571 -16.577 1.00 41.19 87 THR A N 1
ATOM 680 C CA . THR A 1 87 ? -27.129 -29.506 -17.264 1.00 41.19 87 THR A CA 1
ATOM 681 C C . THR A 1 87 ? -28.443 -28.771 -17.515 1.00 41.19 87 THR A C 1
ATOM 683 O O . THR A 1 87 ? -29.101 -28.281 -16.600 1.00 41.19 87 THR A O 1
ATOM 686 N N . THR A 1 88 ? -28.786 -28.635 -18.786 1.00 45.66 88 THR A N 1
ATOM 687 C CA . THR A 1 88 ? -30.006 -28.006 -19.284 1.00 45.66 88 THR A CA 1
ATOM 688 C C . THR A 1 88 ? -31.240 -28.795 -18.849 1.00 45.66 88 THR A C 1
ATOM 690 O O . THR A 1 88 ? -31.494 -29.867 -19.393 1.00 45.66 88 THR A O 1
ATOM 693 N N . ALA A 1 89 ? -32.026 -28.264 -17.909 1.00 40.53 89 ALA A N 1
ATOM 694 C CA . ALA A 1 89 ? -33.406 -28.697 -17.677 1.00 40.53 89 ALA A CA 1
ATOM 695 C C . ALA A 1 89 ? -34.234 -27.610 -16.961 1.00 40.53 89 ALA A C 1
ATOM 697 O O . ALA A 1 89 ? -34.311 -27.550 -15.741 1.00 40.53 89 ALA A O 1
ATOM 698 N N . ASN A 1 90 ? -34.817 -26.729 -17.774 1.00 54.28 90 ASN A N 1
ATOM 699 C CA . ASN A 1 90 ? -36.157 -26.142 -17.669 1.00 54.28 90 ASN A CA 1
ATOM 700 C C . ASN A 1 90 ? -36.875 -26.163 -16.291 1.00 54.28 90 ASN A C 1
ATOM 702 O O . ASN A 1 90 ? -37.492 -27.166 -15.936 1.00 54.28 90 ASN A O 1
ATOM 706 N N . VAL A 1 91 ? -36.938 -25.013 -15.603 1.00 47.47 91 VAL A N 1
ATOM 707 C CA . VAL A 1 91 ? -38.006 -24.686 -14.632 1.00 47.47 91 VAL A CA 1
ATOM 708 C C . VAL A 1 91 ? -38.443 -23.225 -14.843 1.00 47.47 91 VAL A C 1
ATOM 710 O O . VAL A 1 91 ? -37.603 -22.331 -14.733 1.00 47.47 91 VAL A O 1
ATOM 713 N N . PRO A 1 92 ? -39.724 -22.953 -15.160 1.00 51.56 92 PRO A N 1
ATOM 714 C CA . PRO A 1 92 ? -40.248 -21.602 -15.315 1.00 51.56 92 PRO A CA 1
ATOM 715 C C . PRO A 1 92 ? -40.777 -21.041 -13.984 1.00 51.56 92 PRO A C 1
ATOM 717 O O . PRO A 1 92 ? -41.533 -21.707 -13.281 1.00 51.56 92 PRO A O 1
ATOM 720 N N . GLY A 1 93 ? -40.449 -19.775 -13.703 1.00 45.91 93 GLY A N 1
ATOM 721 C CA . GLY A 1 93 ? -41.212 -18.912 -12.796 1.00 45.91 93 GLY A CA 1
ATOM 722 C C . GLY A 1 93 ? -40.623 -18.693 -11.402 1.00 45.91 93 GLY A C 1
ATOM 723 O O . GLY A 1 93 ? -40.935 -19.427 -10.473 1.00 45.91 93 GLY A O 1
ATOM 724 N N . ASN A 1 94 ? -39.889 -17.592 -11.224 1.00 40.38 94 ASN A N 1
ATOM 725 C CA . ASN A 1 94 ? -40.178 -16.642 -10.147 1.00 40.38 94 ASN A CA 1
ATOM 726 C C . ASN A 1 94 ? -39.495 -15.300 -10.433 1.00 40.38 94 ASN A C 1
ATOM 728 O O . ASN A 1 94 ? -38.407 -15.274 -11.002 1.00 40.38 94 ASN A O 1
ATOM 732 N N . ASN A 1 95 ? -40.147 -14.200 -10.062 1.00 52.72 95 ASN A N 1
ATOM 733 C CA . ASN A 1 95 ? -39.697 -12.830 -10.298 1.00 52.72 95 ASN A CA 1
ATOM 734 C C . ASN A 1 95 ? -38.310 -12.577 -9.686 1.00 52.72 95 ASN A C 1
ATOM 736 O O . ASN A 1 95 ? -38.196 -12.200 -8.522 1.00 52.72 95 ASN A O 1
ATOM 740 N N . THR A 1 96 ? -37.246 -12.745 -10.467 1.00 39.50 96 THR A N 1
ATOM 741 C CA . THR A 1 96 ? -35.970 -12.109 -10.163 1.00 39.50 96 THR A CA 1
ATOM 742 C C . THR A 1 96 ? -36.076 -10.702 -10.712 1.00 39.50 96 THR A C 1
ATOM 744 O O . THR A 1 96 ? -35.882 -10.485 -11.908 1.00 39.50 96 THR A O 1
ATOM 747 N N . SER A 1 97 ? -36.432 -9.752 -9.850 1.00 44.44 97 SER A N 1
ATOM 748 C CA . SER A 1 97 ? -36.107 -8.351 -10.074 1.00 44.44 97 SER A CA 1
ATOM 749 C C . SER A 1 97 ? -34.605 -8.310 -10.335 1.00 44.44 97 SER A C 1
ATOM 751 O O . SER A 1 97 ? -33.810 -8.375 -9.398 1.00 44.44 97 SER A O 1
ATOM 753 N N . SER A 1 98 ? -34.205 -8.326 -11.607 1.00 47.81 98 SER A N 1
ATOM 754 C CA . SER A 1 98 ? -32.843 -8.008 -11.991 1.00 47.81 98 SER A CA 1
ATOM 755 C C . SER A 1 98 ? -32.647 -6.601 -11.471 1.00 47.81 98 SER A C 1
ATOM 757 O O . SER A 1 98 ? -33.270 -5.670 -11.982 1.00 47.81 98 SER A O 1
ATOM 759 N N . ILE A 1 99 ? -31.902 -6.471 -10.375 1.00 47.38 99 ILE A N 1
ATOM 760 C CA . ILE A 1 99 ? -31.485 -5.170 -9.887 1.00 47.38 99 ILE A CA 1
ATOM 761 C C . ILE A 1 99 ? -30.716 -4.585 -11.062 1.00 47.38 99 ILE A C 1
ATOM 763 O O . ILE A 1 99 ? -29.667 -5.099 -11.453 1.00 47.38 99 ILE A O 1
ATOM 767 N N . ASP A 1 100 ? -31.339 -3.606 -11.703 1.00 50.12 100 ASP A N 1
ATOM 768 C CA . ASP A 1 100 ? -30.731 -2.805 -12.740 1.00 50.12 100 ASP A CA 1
ATOM 769 C C . ASP A 1 100 ? -29.597 -2.046 -12.050 1.00 50.12 100 ASP A C 1
ATOM 771 O O . ASP A 1 100 ? -29.819 -1.035 -11.388 1.00 50.12 100 ASP A O 1
ATOM 775 N N . LEU A 1 101 ? -28.383 -2.607 -12.109 1.00 54.00 101 LEU A N 1
ATOM 776 C CA . LEU A 1 101 ? -27.137 -1.997 -11.629 1.00 54.00 101 LEU A CA 1
ATOM 777 C C . LEU A 1 101 ? -26.694 -0.877 -12.592 1.00 54.00 101 LEU A C 1
ATOM 779 O O . LEU A 1 101 ? -25.511 -0.729 -12.911 1.00 54.00 101 LEU A O 1
ATOM 783 N N . GLY A 1 102 ? -27.661 -0.101 -13.080 1.00 41.59 102 GLY A N 1
ATOM 784 C CA . GLY A 1 102 ? -27.425 1.133 -13.793 1.00 41.59 102 GLY A CA 1
ATOM 785 C C . GLY A 1 102 ? -26.632 2.071 -12.895 1.00 41.59 102 GLY A C 1
ATOM 786 O O . GLY A 1 102 ? -27.079 2.447 -11.816 1.00 41.59 102 GLY A O 1
ATOM 787 N N . ASP A 1 103 ? -25.446 2.430 -13.375 1.00 48.94 103 ASP A N 1
ATOM 788 C CA . ASP A 1 103 ? -24.634 3.531 -12.867 1.00 48.94 103 ASP A CA 1
ATOM 789 C C . ASP A 1 103 ? -23.883 3.303 -11.541 1.00 48.94 103 ASP A C 1
ATOM 791 O O . ASP A 1 103 ? -23.647 4.226 -10.769 1.00 48.94 103 ASP A O 1
ATOM 795 N N . VAL A 1 104 ? -23.354 2.093 -11.306 1.00 51.28 104 VAL A N 1
ATOM 796 C CA . VAL A 1 104 ? -22.248 1.891 -10.332 1.00 51.28 104 VAL A CA 1
ATOM 797 C C . VAL A 1 104 ? -20.897 2.311 -10.940 1.00 51.28 104 VAL A C 1
ATOM 799 O O . VAL A 1 104 ? -19.854 1.677 -10.743 1.00 51.28 104 VAL A O 1
ATOM 802 N N . GLY A 1 105 ? -20.938 3.378 -11.739 1.00 46.91 105 GLY A N 1
ATOM 803 C CA . GLY A 1 105 ? -19.795 4.081 -12.279 1.00 46.91 105 GLY A CA 1
ATOM 804 C C . GLY A 1 105 ? -19.039 4.719 -11.130 1.00 46.91 105 GLY A C 1
ATOM 805 O O . GLY A 1 105 ? -19.293 5.847 -10.737 1.00 46.91 105 GLY A O 1
ATOM 806 N N . ASN A 1 106 ? -18.076 3.961 -10.619 1.00 56.09 106 ASN A N 1
ATOM 807 C CA . ASN A 1 106 ? -16.987 4.453 -9.802 1.00 56.09 106 ASN A CA 1
ATOM 808 C C . ASN A 1 106 ? -17.350 4.881 -8.370 1.00 56.09 106 ASN A C 1
ATOM 810 O O . ASN A 1 106 ? -17.126 6.004 -7.926 1.00 56.09 106 ASN A O 1
ATOM 814 N N . VAL A 1 107 ? -17.688 3.875 -7.561 1.00 51.69 107 VAL A N 1
ATOM 815 C CA . VAL A 1 107 ? -17.429 3.908 -6.109 1.00 51.69 107 VAL A CA 1
ATOM 816 C C . VAL A 1 107 ? -16.009 4.436 -5.817 1.00 51.69 107 VAL A C 1
ATOM 818 O O . VAL A 1 107 ? -15.824 5.205 -4.882 1.00 51.69 107 VAL A O 1
ATOM 821 N N . TYR A 1 108 ? -15.018 4.104 -6.659 1.00 51.03 108 TYR A N 1
ATOM 822 C CA . TYR A 1 108 ? -13.661 4.654 -6.577 1.00 51.03 108 TYR A CA 1
ATOM 823 C C . TYR A 1 108 ? -13.567 6.167 -6.853 1.00 51.03 108 TYR A C 1
ATOM 825 O O . TYR A 1 108 ? -12.763 6.812 -6.189 1.00 51.03 108 TYR A O 1
ATOM 833 N N . ASP A 1 109 ? -14.376 6.752 -7.746 1.00 53.97 109 ASP A N 1
ATOM 834 C CA . ASP A 1 109 ? -14.336 8.208 -8.003 1.00 53.97 109 ASP A CA 1
ATOM 835 C C . ASP A 1 109 ? -14.974 8.996 -6.859 1.00 53.97 109 ASP A C 1
ATOM 837 O O . ASP A 1 109 ? -14.481 10.067 -6.512 1.00 53.97 109 ASP A O 1
ATOM 841 N N . ILE A 1 110 ? -16.016 8.443 -6.224 1.00 55.50 110 ILE A N 1
ATOM 842 C CA . ILE A 1 110 ? -16.603 9.007 -4.997 1.00 55.50 110 ILE A CA 1
ATOM 843 C C . ILE A 1 110 ? -15.531 9.065 -3.896 1.00 55.50 110 ILE A C 1
ATOM 845 O O . ILE A 1 110 ? -15.378 10.082 -3.220 1.00 55.50 110 ILE A O 1
ATOM 849 N N . PHE A 1 111 ? -14.725 8.005 -3.764 1.00 52.25 111 PHE A N 1
ATOM 850 C CA . PHE A 1 111 ? -13.597 7.989 -2.833 1.00 52.25 111 PHE A CA 1
ATOM 851 C C . PHE A 1 111 ? -12.471 8.953 -3.235 1.00 52.25 111 PHE A C 1
ATOM 853 O O . PHE A 1 111 ? -11.904 9.602 -2.362 1.00 52.25 111 PHE A O 1
ATOM 860 N N . ASP A 1 112 ? -12.142 9.084 -4.520 1.00 52.41 112 ASP A N 1
ATOM 861 C CA . ASP A 1 112 ? -11.060 9.962 -4.986 1.00 52.41 112 ASP A CA 1
ATOM 862 C C . ASP A 1 112 ? -11.388 11.458 -4.831 1.00 52.41 112 ASP A C 1
ATOM 864 O O . ASP A 1 112 ? -10.488 12.256 -4.555 1.00 52.41 112 ASP A O 1
ATOM 868 N N . GLU A 1 113 ? -12.652 11.857 -4.991 1.00 55.56 113 GLU A N 1
ATOM 869 C CA . GLU A 1 113 ? -13.141 13.215 -4.697 1.00 55.56 113 GLU A CA 1
ATOM 870 C C . GLU A 1 113 ? -13.069 13.526 -3.193 1.00 55.56 113 GLU A C 1
ATOM 872 O O . GLU A 1 113 ? -12.569 14.578 -2.790 1.00 55.56 113 GLU A O 1
ATOM 877 N N . GLU A 1 114 ? -13.492 12.593 -2.340 1.00 48.47 114 GLU A N 1
ATOM 878 C CA . GLU A 1 114 ? -13.642 12.846 -0.904 1.00 48.47 114 GLU A CA 1
ATOM 879 C C . GLU A 1 114 ? -12.342 12.627 -0.108 1.00 48.47 114 GLU A C 1
ATOM 881 O O . GLU A 1 114 ? -12.063 13.366 0.837 1.00 48.47 114 GLU A O 1
ATOM 886 N N . VAL A 1 115 ? -11.463 11.707 -0.527 1.00 51.69 115 VAL A N 1
ATOM 887 C CA . VAL A 1 115 ? -10.092 11.582 0.012 1.00 51.69 115 VAL A CA 1
ATOM 888 C C . VAL A 1 115 ? -9.299 12.865 -0.237 1.00 51.69 115 VAL A C 1
ATOM 890 O O . VAL A 1 115 ? -8.538 13.286 0.637 1.00 51.69 115 VAL A O 1
ATOM 893 N N . LYS A 1 116 ? -9.506 13.534 -1.382 1.00 52.34 116 LYS A N 1
ATOM 894 C CA . LYS A 1 116 ? -8.916 14.857 -1.643 1.00 52.34 116 LYS A CA 1
ATOM 895 C C . LYS A 1 116 ? -9.433 15.904 -0.649 1.00 52.34 116 LYS A C 1
ATOM 897 O O . LYS A 1 116 ? -8.622 16.671 -0.127 1.00 52.34 116 LYS A O 1
ATOM 902 N N . GLN A 1 117 ? -10.728 15.895 -0.321 1.00 53.09 117 GLN A N 1
ATOM 903 C CA . GLN A 1 117 ? -11.332 16.825 0.649 1.00 53.09 117 GLN A CA 1
ATOM 904 C C . GLN A 1 117 ? -10.982 16.511 2.122 1.00 53.09 117 GLN A C 1
ATOM 906 O O . GLN A 1 117 ? -10.783 17.427 2.918 1.00 53.09 117 GLN A O 1
ATOM 911 N N . SER A 1 118 ? -10.821 15.236 2.496 1.00 54.12 118 SER A N 1
ATOM 912 C CA . SER A 1 118 ? -10.528 14.787 3.871 1.00 54.12 118 SER A CA 1
ATOM 913 C C . SER A 1 118 ? -9.064 14.978 4.308 1.00 54.12 118 SER A C 1
ATOM 915 O O . SER A 1 118 ? -8.711 14.674 5.454 1.00 54.12 118 SER A O 1
ATOM 917 N N . THR A 1 119 ? -8.190 15.501 3.444 1.00 48.69 119 THR A N 1
ATOM 918 C CA . THR A 1 119 ? -6.777 15.762 3.781 1.00 48.69 119 THR A CA 1
ATOM 919 C C . THR A 1 119 ? -6.581 16.754 4.934 1.00 48.69 119 THR A C 1
ATOM 921 O O . THR A 1 119 ? -5.511 16.755 5.549 1.00 48.69 119 THR A O 1
ATOM 924 N N . ILE A 1 120 ? -7.621 17.509 5.306 1.00 47.78 120 ILE A N 1
ATOM 925 C CA . ILE A 1 120 ? -7.623 18.432 6.451 1.00 47.78 120 ILE A CA 1
ATOM 926 C C . ILE A 1 120 ? -7.545 17.716 7.815 1.00 47.78 120 ILE A C 1
ATOM 928 O O . ILE A 1 120 ? -7.059 18.296 8.778 1.00 47.78 120 ILE A O 1
ATOM 932 N N . GLY A 1 121 ? -7.944 16.439 7.897 1.00 50.12 121 GLY A N 1
ATOM 933 C CA . GLY A 1 121 ? -7.752 15.589 9.084 1.00 50.12 121 GLY A CA 1
ATOM 934 C C . GLY A 1 121 ? -6.460 14.765 9.054 1.00 50.12 121 GLY A C 1
ATOM 935 O O . GLY A 1 121 ? -6.225 13.941 9.937 1.00 50.12 121 GLY A O 1
ATOM 936 N N . SER A 1 122 ? -5.631 14.928 8.014 1.00 59.97 122 SER A N 1
ATOM 937 C CA . SER A 1 122 ? -4.516 14.009 7.786 1.00 59.97 122 SER A CA 1
ATOM 938 C C . SER A 1 122 ? -3.339 14.233 8.724 1.00 59.97 122 SER A C 1
ATOM 940 O O . SER A 1 122 ? -2.585 13.294 8.919 1.00 59.97 122 SER A O 1
ATOM 942 N N . ASP A 1 123 ? -3.171 15.408 9.330 1.00 62.03 123 ASP A N 1
ATOM 943 C CA . ASP A 1 123 ? -1.993 15.674 10.165 1.00 62.03 123 ASP A CA 1
ATOM 944 C C . ASP A 1 123 ? -2.098 15.033 11.552 1.00 62.03 123 ASP A C 1
ATOM 946 O O . ASP A 1 123 ? -1.135 14.417 12.001 1.00 62.03 123 ASP A O 1
ATOM 950 N N . GLU A 1 124 ? -3.277 15.048 12.176 1.00 67.75 124 GLU A N 1
ATOM 951 C CA . GLU A 1 124 ? -3.520 14.331 13.436 1.00 67.75 124 GLU A CA 1
ATOM 952 C C . GLU A 1 124 ? -3.423 12.811 13.238 1.00 67.75 124 GLU A C 1
ATOM 954 O O . GLU A 1 124 ? -2.704 12.130 13.969 1.00 67.75 124 GLU A O 1
ATOM 959 N N . LEU A 1 125 ? -4.042 12.284 12.174 1.00 66.94 125 LEU A N 1
ATOM 960 C CA . LEU A 1 125 ? -3.934 10.867 11.821 1.00 66.94 125 LEU A CA 1
ATOM 961 C C . LEU A 1 125 ? -2.493 10.475 11.447 1.00 66.94 125 LEU A C 1
ATOM 963 O O . LEU A 1 125 ? -2.036 9.393 11.809 1.00 66.94 125 LEU A O 1
ATOM 967 N N . LYS A 1 126 ? -1.745 11.338 10.744 1.00 69.12 126 LYS A N 1
ATOM 968 C CA . LYS A 1 126 ? -0.322 11.110 10.436 1.00 69.12 126 LYS A CA 1
ATOM 969 C C . LYS A 1 126 ? 0.521 11.075 11.704 1.00 69.12 126 LYS A C 1
ATOM 971 O O . LYS A 1 126 ? 1.399 10.220 11.792 1.00 69.12 126 LYS A O 1
ATOM 976 N N . GLU A 1 127 ? 0.295 11.981 12.653 1.00 78.19 127 GLU A N 1
ATOM 977 C CA . GLU A 1 127 ? 1.008 11.969 13.933 1.00 78.19 127 GLU A CA 1
ATOM 978 C C . GLU A 1 127 ? 0.663 10.728 14.756 1.00 78.19 127 GLU A C 1
ATOM 980 O O . GLU A 1 127 ? 1.553 10.103 15.332 1.00 78.19 127 GLU A O 1
ATOM 985 N N . GLU A 1 128 ? -0.593 10.286 14.730 1.00 74.50 128 GLU A N 1
ATOM 986 C CA . GLU A 1 128 ? -1.001 9.049 15.390 1.00 74.50 128 GLU A CA 1
ATOM 987 C C . GLU A 1 128 ? -0.351 7.813 14.744 1.00 74.50 128 GLU A C 1
ATOM 989 O O . GLU A 1 128 ? 0.218 6.973 15.443 1.00 74.50 128 GLU A O 1
ATOM 994 N N . ILE A 1 129 ? -0.312 7.744 13.408 1.00 74.38 129 ILE A N 1
ATOM 995 C CA . ILE A 1 129 ? 0.418 6.701 12.672 1.00 74.38 129 ILE A CA 1
ATOM 996 C C . ILE A 1 129 ? 1.914 6.737 13.021 1.00 74.38 129 ILE A C 1
ATOM 998 O O . ILE A 1 129 ? 2.515 5.688 13.254 1.00 74.38 129 ILE A O 1
ATOM 1002 N N . ARG A 1 130 ? 2.532 7.924 13.091 1.00 79.25 130 ARG A N 1
ATOM 1003 C CA . ARG A 1 130 ? 3.946 8.083 13.479 1.00 79.25 130 ARG A CA 1
ATOM 1004 C C . ARG A 1 130 ? 4.205 7.599 14.901 1.00 79.25 130 ARG A C 1
ATOM 1006 O O . ARG A 1 130 ? 5.217 6.936 15.130 1.00 79.25 130 ARG A O 1
ATOM 1013 N N . ALA A 1 131 ? 3.312 7.906 15.838 1.00 81.62 131 ALA A N 1
ATOM 1014 C CA . ALA A 1 131 ? 3.417 7.462 17.221 1.00 81.62 131 ALA A CA 1
ATOM 1015 C C . ALA A 1 131 ? 3.353 5.931 17.322 1.00 81.62 131 ALA A C 1
ATOM 1017 O O . ALA A 1 131 ? 4.248 5.326 17.913 1.00 81.62 131 ALA A O 1
ATOM 1018 N N . VAL A 1 132 ? 2.374 5.301 16.662 1.00 79.56 132 VAL A N 1
ATOM 1019 C CA . VAL A 1 132 ? 2.229 3.835 16.646 1.00 79.56 132 VAL A CA 1
ATOM 1020 C C . VAL A 1 132 ? 3.421 3.160 15.959 1.00 79.56 132 VAL A C 1
ATOM 1022 O O . VAL A 1 132 ? 3.932 2.155 16.450 1.00 79.56 132 VAL A O 1
ATOM 1025 N N . LEU A 1 133 ? 3.927 3.721 14.856 1.00 77.44 133 LEU A N 1
ATOM 1026 C CA . LEU A 1 133 ? 5.132 3.213 14.187 1.00 77.44 133 LEU A CA 1
ATOM 1027 C C . LEU A 1 133 ? 6.372 3.283 15.085 1.00 77.44 133 LEU A C 1
ATOM 1029 O O . LEU A 1 133 ? 7.210 2.382 15.053 1.00 77.44 133 LEU A O 1
ATOM 1033 N N . LYS A 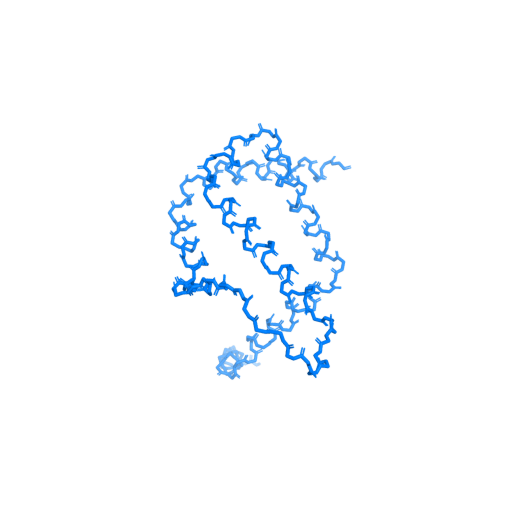1 134 ? 6.507 4.345 15.885 1.00 81.88 134 LYS A N 1
ATOM 1034 C CA . LYS A 1 134 ? 7.615 4.495 16.834 1.00 81.88 134 LYS A CA 1
ATOM 1035 C C . LYS A 1 134 ? 7.525 3.472 17.967 1.00 81.88 134 LYS A C 1
ATOM 1037 O O . LYS A 1 134 ? 8.555 2.952 18.378 1.00 81.88 134 LYS A O 1
ATOM 1042 N N . GLU A 1 135 ? 6.320 3.171 18.439 1.00 82.56 135 GLU A N 1
ATOM 1043 C CA . GLU A 1 135 ? 6.073 2.132 19.441 1.00 82.56 135 GLU A CA 1
ATOM 1044 C C . GLU A 1 135 ? 6.408 0.736 18.901 1.00 82.56 135 GLU A C 1
ATOM 1046 O O . GLU A 1 135 ? 7.173 0.012 19.527 1.00 82.56 135 GLU A O 1
ATOM 1051 N N . LEU A 1 136 ? 5.930 0.403 17.697 1.00 73.88 136 LEU A N 1
ATOM 1052 C CA . LEU A 1 136 ? 6.215 -0.871 17.023 1.00 73.88 136 LEU A CA 1
ATOM 1053 C C . LEU A 1 136 ? 7.699 -1.090 16.730 1.00 73.88 136 LEU A C 1
ATOM 1055 O O . LEU A 1 136 ? 8.167 -2.219 16.735 1.00 73.88 136 LEU A O 1
ATOM 1059 N N . LYS A 1 137 ? 8.447 -0.017 16.463 1.00 75.62 137 LYS A N 1
ATOM 1060 C CA . LYS A 1 137 ? 9.898 -0.087 16.251 1.00 75.62 137 LYS A CA 1
ATOM 1061 C C . LYS A 1 137 ? 10.680 -0.361 17.545 1.00 75.62 137 LYS A C 1
A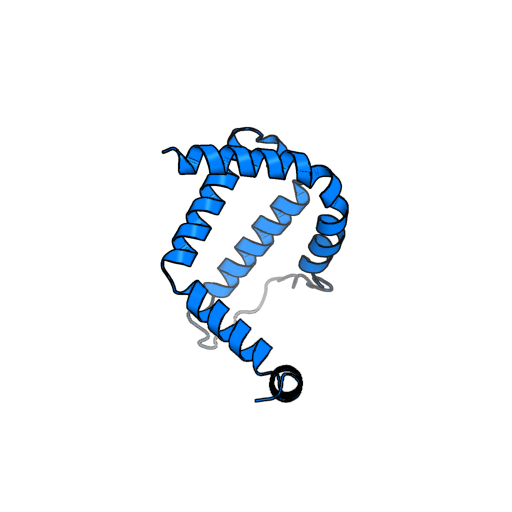TOM 1063 O O . LYS A 1 137 ? 11.819 -0.811 17.471 1.00 75.62 137 LYS A O 1
ATOM 1068 N N . ASN A 1 138 ? 10.112 -0.016 18.700 1.00 72.19 138 ASN A N 1
ATOM 1069 C CA . ASN A 1 138 ? 10.765 -0.130 20.006 1.00 72.19 138 ASN A CA 1
ATOM 1070 C C . ASN A 1 138 ? 10.384 -1.416 20.767 1.00 72.19 138 ASN A C 1
ATOM 1072 O O . ASN A 1 138 ? 10.849 -1.592 21.894 1.00 72.19 138 ASN A O 1
ATOM 1076 N N . GLN A 1 139 ? 9.534 -2.265 20.181 1.00 55.06 139 GLN A N 1
ATOM 1077 C CA . GLN A 1 139 ? 9.248 -3.633 20.630 1.00 55.06 139 GLN A CA 1
ATOM 1078 C C . GLN A 1 139 ? 10.213 -4.617 19.964 1.00 55.06 139 GLN A C 1
ATOM 1080 O O . GLN A 1 139 ? 10.582 -5.599 20.642 1.00 55.06 139 GLN A O 1
#

Radius of gyration: 23.45 Å; chains: 1; bounding box: 72×48×46 Å

Foldseek 3Di:
DDPVVVVVVVVVCVVVVVVVVVVVVVVVVCCVDPVVVVVVVLVVVLVVVVCVVPVCVCVVCVVLNVVVVVVVVVVVCVVVVPDDDDPDDDDDDDDPPPPPPPPPPPPPVVVVVVVVVCCVVVPVVVVSSVVVVVVVVVD

pLDDT: mean 70.55, std 18.24, range [37.94, 97.06]

Secondary structure (DSSP, 8-state):
--HHHHHHHHHHHHHTTHHHHHHHHHHHHHTTSHHHHHHHHHHHHHHHHHHHH-THHHHHTHHHHHHHHHHHHHHHHHHH--S------------------TT-TTHHHHHHHHHHHGGGGHHHHHHHHHHHHHHHHT-

Organism: Wickerhamomyces anomalus (strain ATCC 58044 / CBS 1984 / NCYC 433 / NRRL Y-366-8) (NCBI:txid683960)

InterPro domains:
  IPR055264 BOD1/SHG1 domain [PF05205] (9-115)

Sequence (139 aa):
MSSNDAKSLSISYKRKGYFDDKRKSILKEFKTTNAHDQLLSTIKEIVNKIVHKNPELLLKNKGQLAALIEGTLSRQIQNTGGLNNTTTANVPGNNTSSIDLGDVGNVYDIFDEEVKQSTIGSDELKEEIRAVLKELKNQ